Protein AF-A0A3M6A7L0-F1 (afdb_monomer_lite)

Radius of gyration: 23.42 Å; chains: 1; bounding box: 40×21×80 Å

Structure (mmCIF, N/CA/C/O backbone):
data_AF-A0A3M6A7L0-F1
#
_entry.id   AF-A0A3M6A7L0-F1
#
loop_
_atom_site.group_PDB
_atom_site.id
_atom_site.type_symbol
_atom_site.label_atom_id
_atom_site.label_alt_id
_atom_site.label_comp_id
_atom_site.label_asym_id
_atom_site.label_entity_id
_atom_site.label_seq_id
_atom_site.pdbx_PDB_ins_code
_atom_site.Cartn_x
_atom_site.Cartn_y
_atom_site.Cartn_z
_atom_site.occupancy
_atom_site.B_iso_or_equiv
_atom_site.auth_seq_id
_atom_site.auth_comp_id
_atom_site.auth_asym_id
_atom_site.auth_atom_id
_atom_site.pdbx_PDB_model_num
ATOM 1 N N . MET A 1 1 ? -20.331 0.655 -60.642 1.00 42.50 1 MET A N 1
ATOM 2 C CA . MET A 1 1 ? -18.865 0.548 -60.437 1.00 42.50 1 MET A CA 1
ATOM 3 C C . MET A 1 1 ? -18.550 0.887 -58.984 1.00 42.50 1 MET A C 1
ATOM 5 O O . MET A 1 1 ? -18.565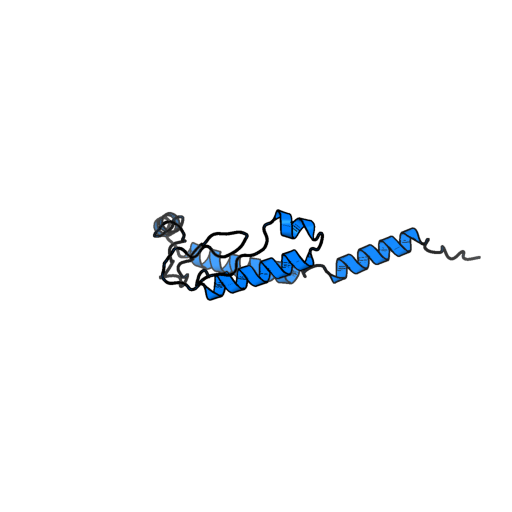 2.057 -58.628 1.00 42.50 1 MET A O 1
ATOM 9 N N . ASN A 1 2 ? -18.366 -0.117 -58.121 1.00 47.94 2 ASN A N 1
ATOM 10 C CA . ASN A 1 2 ? -18.187 0.101 -56.682 1.00 47.94 2 ASN A CA 1
ATOM 11 C C . ASN A 1 2 ? -16.685 0.207 -56.362 1.00 47.94 2 ASN A C 1
ATOM 13 O O . ASN A 1 2 ? -15.968 -0.792 -56.416 1.00 47.94 2 ASN A O 1
ATOM 17 N N . LYS A 1 3 ? -16.181 1.422 -56.108 1.00 50.03 3 LYS A N 1
ATOM 18 C CA . LYS A 1 3 ? -14.764 1.648 -55.782 1.00 50.03 3 LYS A CA 1
ATOM 19 C C . LYS A 1 3 ? -14.520 1.243 -54.326 1.00 50.03 3 LYS A C 1
ATOM 21 O O . LYS A 1 3 ? -14.922 1.958 -53.411 1.00 50.03 3 LYS A O 1
ATOM 26 N N . ARG A 1 4 ? -13.851 0.108 -54.100 1.00 59.44 4 ARG A N 1
ATOM 27 C CA . ARG A 1 4 ? -13.349 -0.268 -52.769 1.00 59.44 4 ARG A CA 1
ATOM 28 C C . ARG A 1 4 ? -12.307 0.770 -52.336 1.00 59.44 4 ARG A C 1
ATOM 30 O O . ARG A 1 4 ? -11.245 0.861 -52.945 1.00 59.44 4 ARG A O 1
ATOM 37 N N . LYS A 1 5 ? -12.617 1.573 -51.312 1.00 61.94 5 LYS A N 1
ATOM 38 C CA . LYS A 1 5 ? -11.634 2.458 -50.672 1.00 61.94 5 LYS A CA 1
ATOM 39 C C . LYS A 1 5 ? -10.610 1.580 -49.950 1.00 61.94 5 LYS A C 1
ATOM 41 O O . LYS A 1 5 ? -10.961 0.887 -49.001 1.00 61.94 5 LYS A O 1
ATOM 46 N N . MET A 1 6 ? -9.369 1.575 -50.431 1.00 62.59 6 MET A N 1
ATOM 47 C CA . MET A 1 6 ? -8.262 0.889 -49.766 1.00 62.59 6 MET A CA 1
ATOM 48 C C . MET A 1 6 ? -7.833 1.695 -48.539 1.00 62.59 6 MET A C 1
ATOM 50 O O . MET A 1 6 ? -7.628 2.905 -48.628 1.00 62.59 6 MET A O 1
ATOM 54 N N . ILE A 1 7 ? -7.714 1.023 -47.397 1.00 67.81 7 ILE A N 1
ATOM 55 C CA . ILE A 1 7 ? -7.187 1.608 -46.162 1.00 67.81 7 ILE A CA 1
ATOM 56 C C . ILE A 1 7 ? -5.702 1.910 -46.404 1.00 67.81 7 ILE A C 1
ATOM 58 O O . ILE A 1 7 ? -4.927 1.006 -46.708 1.00 67.81 7 ILE A O 1
ATOM 62 N N . GLY A 1 8 ? -5.313 3.184 -46.327 1.00 71.25 8 GLY A N 1
ATOM 63 C CA . GLY A 1 8 ? -3.923 3.602 -46.514 1.00 71.25 8 GLY A CA 1
ATOM 64 C C . GLY A 1 8 ? -3.013 3.084 -45.395 1.00 71.25 8 GLY A C 1
ATOM 65 O O . GLY A 1 8 ? -3.461 2.871 -44.268 1.00 71.25 8 GLY A O 1
ATOM 66 N N . ALA A 1 9 ? -1.718 2.924 -45.683 1.00 71.94 9 ALA A N 1
ATOM 67 C CA . ALA A 1 9 ? -0.737 2.346 -44.755 1.00 71.94 9 ALA A CA 1
ATOM 68 C C . ALA A 1 9 ? -0.687 3.039 -43.376 1.00 71.94 9 ALA A C 1
ATOM 70 O O . ALA A 1 9 ? -0.460 2.386 -42.363 1.00 71.94 9 ALA A O 1
ATOM 71 N N . HIS A 1 10 ? -0.965 4.345 -43.316 1.00 71.12 10 HIS A N 1
ATOM 72 C CA . HIS A 1 10 ? -0.990 5.110 -42.064 1.00 71.12 10 HIS A CA 1
ATOM 73 C C . HIS A 1 10 ? -2.199 4.741 -41.193 1.00 71.12 10 HIS A C 1
ATOM 75 O O . HIS A 1 10 ? -2.077 4.599 -39.981 1.00 71.12 10 HIS A O 1
ATOM 81 N N . SER A 1 11 ? -3.361 4.519 -41.813 1.00 79.69 11 SER A N 1
ATOM 82 C CA . SER A 1 11 ? -4.565 4.055 -41.122 1.00 79.69 11 SER A CA 1
ATOM 83 C C . SER A 1 11 ? -4.416 2.610 -40.642 1.00 79.69 11 SER A C 1
ATOM 85 O O . SER A 1 11 ? -4.878 2.285 -39.553 1.00 79.69 11 SER A O 1
ATOM 87 N N . ALA A 1 12 ? -3.726 1.757 -41.406 1.00 80.38 12 ALA A N 1
ATOM 88 C CA . ALA A 1 12 ? -3.407 0.394 -40.980 1.00 80.38 12 ALA A CA 1
ATOM 89 C C . ALA A 1 12 ? -2.452 0.377 -39.771 1.00 80.38 12 ALA A C 1
ATOM 91 O O . ALA A 1 12 ? -2.682 -0.365 -38.819 1.00 80.38 12 ALA A O 1
ATOM 92 N N . LEU A 1 13 ? -1.427 1.237 -39.770 1.00 82.00 13 LEU A N 1
ATOM 93 C CA . LEU A 1 13 ? -0.488 1.362 -38.654 1.00 82.00 13 LEU A CA 1
ATOM 94 C C . LEU A 1 13 ? -1.155 1.932 -37.392 1.00 82.00 13 LEU A C 1
ATOM 96 O O . LEU A 1 13 ? -0.905 1.438 -36.298 1.00 82.00 13 LEU A O 1
ATOM 100 N N . ALA A 1 14 ? -2.041 2.921 -37.539 1.00 83.56 14 ALA A N 1
ATOM 101 C CA . ALA A 1 14 ? -2.804 3.476 -36.422 1.00 83.56 14 ALA A CA 1
ATOM 102 C C . ALA A 1 14 ? -3.753 2.439 -35.799 1.00 83.56 14 ALA A C 1
ATOM 104 O O . ALA A 1 14 ? -3.822 2.326 -34.579 1.00 83.56 14 ALA A O 1
ATOM 105 N N . LEU A 1 15 ? -4.440 1.639 -36.624 1.00 84.62 15 LEU A N 1
ATOM 106 C CA . LEU A 1 15 ? -5.300 0.549 -36.148 1.00 84.62 15 LEU A CA 1
ATOM 107 C C . LEU A 1 15 ? -4.499 -0.557 -35.452 1.00 84.62 15 LEU A C 1
ATOM 109 O O . LEU A 1 15 ? -4.947 -1.074 -34.431 1.00 84.62 15 LEU A O 1
ATOM 113 N N . LEU A 1 16 ? -3.309 -0.889 -35.961 1.00 83.31 16 LEU A N 1
ATOM 114 C CA . LEU A 1 16 ? -2.415 -1.853 -35.319 1.00 83.31 16 LEU A CA 1
ATOM 115 C C . LEU A 1 16 ? -1.901 -1.333 -33.971 1.00 83.31 16 LEU A C 1
ATOM 117 O O . LEU A 1 16 ? -1.937 -2.067 -32.988 1.00 83.31 16 LEU A O 1
ATOM 121 N N . ALA A 1 17 ? -1.476 -0.068 -33.902 1.00 80.88 17 ALA A N 1
ATOM 122 C CA . ALA A 1 17 ? -1.065 0.563 -32.651 1.00 80.88 17 ALA A CA 1
ATOM 123 C C . ALA A 1 17 ? -2.206 0.549 -31.621 1.00 80.88 17 ALA A C 1
ATOM 125 O O . ALA A 1 17 ? -1.995 0.139 -30.482 1.00 80.88 17 ALA A O 1
ATOM 126 N N . LEU A 1 18 ? -3.429 0.895 -32.041 1.00 81.06 18 LEU A N 1
ATOM 127 C CA . LEU A 1 18 ? -4.613 0.853 -31.183 1.00 81.06 18 LEU A CA 1
ATOM 128 C C . LEU A 1 18 ? -4.901 -0.572 -30.682 1.00 81.06 18 LEU A C 1
ATOM 130 O O . LEU A 1 18 ? -5.122 -0.766 -29.490 1.00 81.06 18 LEU A O 1
ATOM 134 N N . ALA A 1 19 ? -4.853 -1.576 -31.563 1.00 78.38 19 ALA A N 1
ATOM 135 C CA . ALA A 1 19 ? -5.090 -2.974 -31.204 1.00 78.38 19 ALA A CA 1
ATOM 136 C C . ALA A 1 19 ? -4.043 -3.505 -30.208 1.00 78.38 19 ALA A C 1
ATOM 138 O O . ALA A 1 19 ? -4.400 -4.156 -29.228 1.00 78.38 19 ALA A O 1
ATOM 139 N N . VAL A 1 20 ? -2.761 -3.178 -30.404 1.00 76.44 20 VAL A N 1
ATOM 140 C CA . VAL A 1 20 ? -1.679 -3.556 -29.477 1.00 76.44 20 VAL A CA 1
ATOM 141 C C . VAL A 1 20 ? -1.851 -2.881 -28.112 1.00 76.44 20 VAL A C 1
ATOM 143 O O . VAL A 1 20 ? -1.608 -3.525 -27.087 1.00 76.44 20 VAL A O 1
ATOM 146 N N . SER A 1 21 ? -2.314 -1.626 -28.079 1.00 70.75 21 SER A N 1
ATOM 147 C CA . SER A 1 21 ? -2.641 -0.926 -26.831 1.00 70.75 21 SER A CA 1
ATOM 148 C C . SER A 1 21 ? -3.795 -1.585 -26.071 1.00 70.75 21 SER A C 1
ATOM 150 O O . SER A 1 21 ? -3.706 -1.709 -24.854 1.00 70.75 21 SER A O 1
ATOM 152 N N . GLN A 1 22 ? -4.842 -2.056 -26.760 1.00 69.44 22 GLN A N 1
ATOM 153 C CA . GLN A 1 22 ? -5.976 -2.735 -26.113 1.00 69.44 22 GLN A CA 1
ATOM 154 C C . GLN A 1 22 ? -5.581 -4.087 -25.493 1.00 69.44 22 GLN A C 1
ATOM 156 O O . GLN A 1 22 ? -6.065 -4.428 -24.421 1.00 69.44 22 GLN A O 1
ATOM 161 N N . VAL A 1 23 ? -4.666 -4.841 -26.116 1.00 69.19 23 VAL A N 1
ATOM 162 C CA . VAL A 1 23 ? -4.204 -6.153 -25.604 1.00 69.19 23 VAL A CA 1
ATOM 163 C C . VAL A 1 23 ? -3.402 -6.036 -24.299 1.00 69.19 23 VAL A C 1
ATOM 165 O O . VAL A 1 23 ? -3.373 -6.973 -23.506 1.00 69.19 23 VAL A O 1
ATOM 168 N N . HIS A 1 24 ? -2.749 -4.896 -24.061 1.00 65.94 24 HIS A N 1
ATOM 169 C CA . HIS A 1 24 ? -1.932 -4.661 -22.863 1.00 65.94 24 HIS A CA 1
ATOM 170 C C . HIS A 1 24 ? -2.650 -3.850 -21.777 1.00 65.94 24 HIS A C 1
ATOM 172 O O . HIS A 1 24 ? -2.049 -3.565 -20.739 1.00 65.94 24 HIS A O 1
ATOM 178 N N . ALA A 1 25 ? -3.908 -3.465 -22.000 1.00 65.69 25 ALA A N 1
ATOM 179 C CA . ALA A 1 25 ? -4.690 -2.753 -21.004 1.00 65.69 25 ALA A CA 1
ATOM 180 C C . ALA A 1 25 ? -5.098 -3.709 -19.872 1.00 65.69 25 ALA A C 1
ATOM 182 O O . ALA A 1 25 ? -5.548 -4.828 -20.115 1.00 65.69 25 ALA A O 1
ATOM 183 N N . ALA A 1 26 ? -4.936 -3.268 -18.624 1.00 69.69 26 ALA A N 1
ATOM 184 C CA . ALA A 1 26 ? -5.551 -3.950 -17.491 1.00 69.69 26 ALA A CA 1
ATOM 185 C C . ALA A 1 26 ? -7.079 -3.912 -17.649 1.00 69.69 26 ALA A C 1
ATOM 187 O O . ALA A 1 26 ? -7.609 -2.900 -18.102 1.00 69.69 26 ALA A O 1
ATOM 188 N N . ASP A 1 27 ? -7.775 -4.988 -17.269 1.00 78.88 27 ASP A N 1
ATOM 189 C CA . ASP A 1 27 ? -9.238 -5.017 -17.306 1.00 78.88 27 ASP A CA 1
ATOM 190 C C . ASP A 1 27 ? -9.797 -4.057 -16.237 1.00 78.88 27 ASP A C 1
ATOM 192 O O . ASP A 1 27 ? -9.686 -4.342 -15.035 1.00 78.88 27 ASP A O 1
ATOM 196 N N . PRO A 1 28 ? -10.389 -2.918 -16.640 1.00 78.94 28 PRO A N 1
ATOM 197 C CA . PRO A 1 28 ? -10.874 -1.927 -15.690 1.00 78.94 28 PRO A CA 1
ATOM 198 C C . PRO A 1 28 ? -12.029 -2.469 -14.840 1.00 78.94 28 PRO A C 1
ATOM 200 O O . PRO A 1 28 ? -12.228 -2.006 -13.721 1.00 78.94 28 PRO A O 1
ATOM 203 N N . THR A 1 29 ? -12.764 -3.477 -15.323 1.00 86.38 29 THR A N 1
ATOM 204 C CA . THR A 1 29 ? -13.909 -4.051 -14.603 1.00 86.38 29 THR A CA 1
ATOM 205 C C . THR A 1 29 ? -13.471 -4.879 -13.397 1.00 86.38 29 THR A C 1
ATOM 207 O O . THR A 1 29 ? -14.100 -4.820 -12.340 1.00 86.38 29 THR A O 1
ATOM 210 N N . VAL A 1 30 ? -12.350 -5.599 -13.515 1.00 85.88 30 VAL A N 1
ATOM 211 C CA . VAL A 1 30 ? -11.767 -6.374 -12.411 1.00 85.88 30 VAL A CA 1
ATOM 212 C C . VAL A 1 30 ? -11.243 -5.442 -11.326 1.00 85.88 30 VAL A C 1
ATOM 214 O O . VAL A 1 30 ? -11.456 -5.698 -10.140 1.00 85.88 30 VAL A O 1
ATOM 217 N N . GLN A 1 31 ? -10.573 -4.357 -11.720 1.00 85.69 31 GLN A N 1
ATOM 218 C CA . GLN A 1 31 ? -10.082 -3.359 -10.774 1.00 85.69 31 GLN A CA 1
ATOM 219 C C . GLN A 1 31 ? -11.245 -2.677 -10.043 1.00 85.69 31 GLN A C 1
ATOM 221 O O . GLN A 1 31 ? -11.259 -2.675 -8.812 1.00 85.69 31 GLN A O 1
ATOM 226 N N . GLN A 1 32 ? -12.264 -2.227 -10.782 1.00 90.81 32 GLN A N 1
ATOM 227 C CA . GLN A 1 32 ? -13.470 -1.627 -10.211 1.00 90.81 32 GLN A CA 1
ATOM 228 C C . GLN A 1 32 ? -14.159 -2.569 -9.214 1.00 90.81 32 GLN A C 1
ATOM 230 O O . GLN A 1 32 ? -14.465 -2.176 -8.094 1.00 90.81 32 GLN A O 1
ATOM 235 N N . GLY A 1 33 ? -14.335 -3.848 -9.564 1.00 94.19 33 GLY A N 1
ATOM 236 C CA . GLY A 1 33 ? -14.978 -4.814 -8.669 1.00 94.19 33 GLY A CA 1
ATOM 237 C C . GLY A 1 33 ? -14.215 -5.051 -7.356 1.00 94.19 33 GLY A C 1
ATOM 238 O O . GLY A 1 33 ? -14.829 -5.325 -6.320 1.00 94.19 33 GLY A O 1
ATOM 239 N N . ARG A 1 34 ? -12.878 -4.937 -7.365 1.00 92.56 34 ARG A N 1
ATOM 240 C CA . ARG A 1 34 ? -12.055 -5.013 -6.143 1.00 92.56 34 ARG A CA 1
ATOM 241 C C . ARG A 1 34 ? -12.238 -3.775 -5.271 1.00 92.56 34 ARG A C 1
ATOM 243 O O . ARG A 1 34 ? -12.385 -3.923 -4.058 1.00 92.56 34 ARG A O 1
ATOM 250 N N . GLU A 1 35 ? -12.243 -2.598 -5.886 1.00 94.38 35 GLU A N 1
ATOM 251 C CA . GLU A 1 35 ? -12.456 -1.314 -5.211 1.00 94.38 35 GLU A CA 1
ATOM 252 C C . GLU A 1 35 ? -13.851 -1.253 -4.581 1.00 94.38 35 GLU A C 1
ATOM 254 O O . GLU A 1 35 ? -13.962 -1.005 -3.383 1.00 94.38 35 GLU A O 1
ATOM 259 N N . ASP A 1 36 ? -14.896 -1.633 -5.318 1.00 97.19 36 ASP A N 1
ATOM 2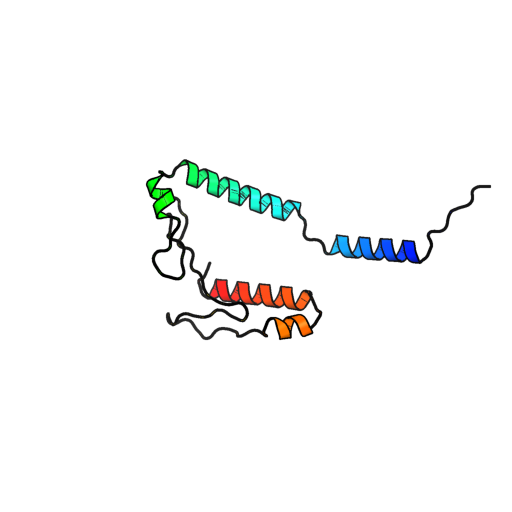60 C CA . ASP A 1 36 ? -16.274 -1.680 -4.816 1.00 97.19 36 ASP A CA 1
ATOM 261 C C . ASP A 1 36 ? -16.417 -2.619 -3.606 1.00 97.19 36 ASP A C 1
ATOM 263 O O . ASP A 1 36 ? -17.124 -2.327 -2.635 1.00 97.19 36 ASP A O 1
ATOM 267 N N . ARG A 1 37 ? -15.733 -3.772 -3.635 1.00 96.44 37 ARG A N 1
ATOM 268 C CA . ARG A 1 37 ? -15.727 -4.718 -2.510 1.00 96.44 37 ARG A CA 1
ATOM 269 C C . ARG A 1 37 ? -15.015 -4.135 -1.289 1.00 96.44 37 ARG A C 1
ATOM 271 O O . ARG A 1 37 ? -15.504 -4.334 -0.174 1.00 96.44 37 ARG A O 1
ATOM 278 N N . ALA A 1 38 ? -13.878 -3.471 -1.491 1.00 95.00 38 ALA A N 1
ATOM 279 C CA . ALA A 1 38 ? -13.127 -2.823 -0.420 1.00 95.00 38 ALA A CA 1
ATOM 280 C C . ALA A 1 38 ? -13.942 -1.684 0.206 1.00 95.00 38 ALA A C 1
ATOM 282 O O . ALA A 1 38 ? -14.111 -1.654 1.424 1.00 95.00 38 ALA A O 1
ATOM 283 N N . GLU A 1 39 ? -14.545 -0.835 -0.623 1.00 97.38 39 GLU A N 1
ATOM 284 C CA . GLU A 1 39 ? -15.401 0.273 -0.202 1.00 97.38 39 GLU A CA 1
ATOM 285 C C . GLU A 1 39 ? -16.601 -0.231 0.607 1.00 97.38 39 GLU A C 1
ATOM 287 O O . GLU A 1 39 ? -16.859 0.223 1.722 1.00 97.38 39 GLU A O 1
ATOM 292 N N . LYS A 1 40 ? -17.291 -1.268 0.119 1.00 97.81 40 LYS A N 1
ATOM 293 C CA . LYS A 1 40 ? -18.409 -1.883 0.848 1.00 97.81 40 LYS A CA 1
ATOM 294 C C . LYS A 1 40 ? -17.982 -2.462 2.201 1.00 97.81 40 LYS A C 1
ATOM 296 O O . LYS A 1 40 ? -18.749 -2.398 3.167 1.00 97.81 40 LYS A O 1
ATOM 301 N N . ALA A 1 41 ? -16.789 -3.052 2.288 1.00 95.31 41 ALA A N 1
ATOM 302 C CA . ALA A 1 41 ? -16.249 -3.558 3.547 1.00 95.31 41 ALA A CA 1
ATOM 303 C C . ALA A 1 41 ? -15.929 -2.412 4.521 1.00 95.31 41 ALA A C 1
ATOM 305 O O . ALA A 1 41 ? -16.341 -2.476 5.681 1.00 95.31 41 ALA A O 1
ATOM 306 N N . ALA A 1 42 ? -15.286 -1.347 4.038 1.00 96.25 42 ALA A N 1
ATOM 307 C CA . ALA A 1 42 ? -14.981 -0.154 4.821 1.00 96.25 42 ALA A CA 1
ATOM 308 C C . ALA A 1 42 ? -16.259 0.508 5.360 1.00 96.25 42 ALA A C 1
ATOM 310 O O . ALA A 1 42 ? -16.380 0.720 6.567 1.00 96.25 42 ALA A O 1
ATOM 311 N N . GLN A 1 43 ? -17.263 0.731 4.507 1.00 97.88 43 GLN A N 1
ATOM 312 C CA . GLN A 1 43 ? -18.556 1.299 4.906 1.00 97.88 43 GLN A CA 1
ATOM 313 C C . GLN A 1 43 ? -19.256 0.457 5.979 1.00 97.88 43 GLN A C 1
ATOM 315 O O . GLN A 1 43 ? -19.772 0.999 6.957 1.00 97.88 43 GLN A O 1
ATOM 320 N N . LYS A 1 44 ? -19.243 -0.878 5.845 1.00 96.75 44 LYS A N 1
ATOM 321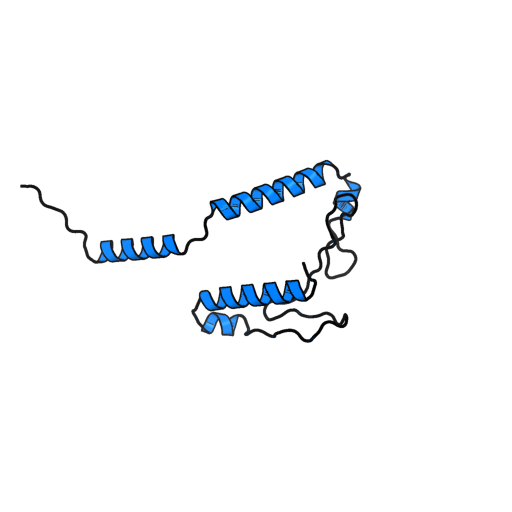 C CA . LYS A 1 44 ? -19.833 -1.791 6.838 1.00 96.75 44 LYS A CA 1
ATOM 322 C C . LYS A 1 44 ? -19.152 -1.683 8.205 1.00 96.75 44 LYS A C 1
ATOM 324 O O . LYS A 1 44 ? -19.831 -1.825 9.222 1.00 96.75 44 LYS A O 1
ATOM 329 N N . THR A 1 45 ? -17.840 -1.464 8.235 1.00 96.88 45 THR A N 1
ATOM 330 C CA . THR A 1 45 ? -17.087 -1.236 9.475 1.00 96.88 45 THR A CA 1
ATOM 331 C C . THR A 1 45 ? -17.406 0.140 10.055 1.00 96.88 45 THR A C 1
ATOM 333 O O . THR A 1 45 ? -17.853 0.233 11.196 1.00 96.88 45 THR A O 1
ATOM 336 N N . LEU A 1 46 ? -17.303 1.200 9.248 1.00 96.94 46 LEU A N 1
ATOM 337 C CA . LEU A 1 46 ? -17.555 2.582 9.670 1.00 96.94 46 LEU A CA 1
ATOM 338 C C . LEU A 1 46 ? -18.986 2.820 10.173 1.00 96.94 46 LEU A C 1
ATOM 340 O O . LEU A 1 46 ? -19.193 3.666 11.046 1.00 96.94 46 LEU A O 1
ATOM 344 N N . ALA A 1 47 ? -19.973 2.093 9.646 1.00 97.69 47 ALA A N 1
ATOM 345 C CA . ALA A 1 47 ? -21.367 2.174 10.086 1.00 97.69 47 ALA A CA 1
ATOM 346 C C . ALA A 1 47 ? -21.588 1.652 11.515 1.00 97.69 47 ALA A C 1
ATOM 348 O O . ALA A 1 47 ? -22.582 2.001 12.144 1.00 97.69 47 ALA A O 1
ATOM 349 N N . LYS A 1 48 ? -20.678 0.815 12.024 1.00 97.19 48 LYS A N 1
ATOM 350 C CA . LYS A 1 48 ? -20.744 0.258 13.382 1.00 97.19 48 LYS A CA 1
ATOM 351 C C . LYS A 1 48 ? -19.931 1.058 14.397 1.00 97.19 48 LYS A C 1
ATOM 353 O O . LYS A 1 48 ? -20.134 0.866 15.589 1.00 97.19 48 LYS A O 1
ATOM 358 N N . MET A 1 49 ? -19.037 1.923 13.921 1.00 97.62 49 MET A N 1
ATOM 359 C CA . MET A 1 49 ? -18.131 2.688 14.766 1.00 97.62 49 MET A CA 1
ATOM 360 C C . MET A 1 49 ? -18.794 3.929 15.356 1.00 97.62 49 MET A C 1
ATOM 362 O O . MET A 1 49 ? -19.506 4.658 14.650 1.00 97.62 49 MET A O 1
ATOM 366 N N . THR A 1 50 ? -18.471 4.232 16.612 1.00 97.25 50 THR A N 1
ATOM 367 C CA . THR A 1 50 ? -18.797 5.532 17.211 1.00 97.25 50 THR A CA 1
ATOM 368 C C . THR A 1 50 ? -17.942 6.648 16.599 1.00 97.25 50 THR A C 1
ATOM 370 O O . THR A 1 50 ? -16.991 6.402 15.849 1.00 97.25 50 THR A O 1
ATOM 373 N N . MET A 1 51 ? -18.280 7.907 16.890 1.00 97.50 51 MET A N 1
ATOM 374 C CA . MET A 1 51 ? -17.453 9.032 16.447 1.00 97.50 51 MET A CA 1
ATOM 375 C C . MET A 1 51 ? -16.071 8.993 17.109 1.00 97.50 51 MET A C 1
ATOM 377 O O . MET A 1 51 ? -15.061 9.232 16.454 1.00 97.50 51 MET A O 1
ATOM 381 N N . GLU A 1 52 ? -16.016 8.623 18.385 1.00 95.69 52 GLU A N 1
ATOM 382 C CA . GLU A 1 52 ? -14.787 8.503 19.167 1.00 95.69 52 GLU A CA 1
ATOM 383 C C . GLU A 1 52 ? -13.866 7.428 18.585 1.00 95.69 52 GLU A C 1
ATOM 385 O O . GLU A 1 52 ? -12.673 7.673 18.430 1.00 95.69 52 GLU A O 1
ATOM 390 N N . GLU A 1 53 ? -14.405 6.271 18.185 1.00 95.25 53 GLU A N 1
ATOM 391 C CA . GLU A 1 53 ? -13.619 5.219 17.526 1.00 95.25 53 GLU A CA 1
ATOM 392 C C . GLU A 1 53 ? -13.054 5.684 16.176 1.00 95.25 53 GLU A C 1
ATOM 394 O O . GLU A 1 53 ? -11.901 5.393 15.856 1.00 95.25 53 GLU A O 1
ATOM 399 N N . LYS A 1 54 ? -13.829 6.449 15.392 1.00 95.94 54 LYS A N 1
ATOM 400 C CA . LYS A 1 54 ? -13.362 7.018 14.112 1.00 95.94 54 LYS A CA 1
ATOM 401 C C . LYS A 1 54 ? -12.231 8.015 14.330 1.00 95.94 54 LYS A C 1
ATOM 403 O O . LYS A 1 54 ? -11.208 7.933 13.657 1.00 95.94 54 LYS A O 1
ATOM 408 N N . LEU A 1 55 ? -12.394 8.924 15.290 1.00 95.44 55 LEU A N 1
ATOM 409 C CA . LEU A 1 55 ? -11.371 9.908 15.647 1.00 95.44 55 LEU A CA 1
ATOM 410 C C . LEU A 1 55 ? -10.118 9.246 16.232 1.00 95.44 55 LEU A C 1
ATOM 412 O O . LEU A 1 55 ? -9.006 9.696 15.973 1.00 95.44 55 LEU A O 1
ATOM 416 N N . ALA A 1 56 ? -10.271 8.159 16.987 1.00 92.19 56 ALA A N 1
ATOM 417 C CA . ALA A 1 56 ? -9.137 7.420 17.525 1.00 92.19 56 ALA A CA 1
ATOM 418 C C . ALA A 1 56 ? -8.316 6.711 16.432 1.00 92.19 56 ALA A C 1
ATOM 420 O O . ALA A 1 56 ? -7.099 6.570 16.602 1.00 92.19 56 ALA A O 1
ATOM 421 N N . TYR A 1 57 ? -8.967 6.278 15.343 1.00 94.06 57 TYR A N 1
ATOM 422 C CA . TYR A 1 57 ? -8.379 5.472 14.267 1.00 94.06 57 TYR A CA 1
ATOM 423 C C . TYR A 1 57 ? -7.522 6.258 13.266 1.00 94.06 57 TYR A C 1
ATOM 425 O O . TYR A 1 57 ? -6.594 5.694 12.699 1.00 94.06 57 TYR A O 1
ATOM 433 N N . ILE A 1 58 ? -7.768 7.557 13.065 1.00 92.94 58 ILE A N 1
ATOM 434 C CA . ILE A 1 58 ? -7.034 8.379 12.075 1.00 92.94 58 ILE A CA 1
ATOM 435 C C . ILE A 1 58 ? -5.570 8.702 12.456 1.00 92.94 58 ILE A C 1
ATOM 437 O O . ILE A 1 58 ? -4.971 9.617 11.896 1.00 92.94 58 ILE A O 1
ATOM 441 N N . GLY A 1 59 ? -4.984 7.968 13.402 1.00 88.00 59 GLY A N 1
ATOM 442 C CA . GLY A 1 59 ? -3.572 8.060 13.777 1.00 88.00 59 GLY A CA 1
ATOM 443 C C . GLY A 1 59 ? -2.941 6.679 13.980 1.00 88.00 59 GLY A C 1
ATOM 444 O O . GLY A 1 59 ? -3.637 5.666 13.985 1.00 88.00 59 GLY A O 1
ATOM 445 N N . GLY A 1 60 ? -1.624 6.641 14.185 1.00 83.06 60 GLY A N 1
ATOM 446 C CA . GLY A 1 60 ? -0.855 5.419 14.466 1.00 83.06 60 GLY A CA 1
ATOM 447 C C . GLY A 1 60 ? -0.723 5.097 15.957 1.00 83.06 60 GLY A C 1
ATOM 448 O O . GLY A 1 60 ? -1.067 5.917 16.816 1.00 83.06 60 GLY A O 1
ATOM 449 N N . THR A 1 61 ? -0.250 3.892 16.284 1.00 85.31 61 THR A N 1
ATOM 450 C CA . THR A 1 61 ? 0.226 3.561 17.643 1.00 85.31 61 THR A CA 1
ATOM 451 C C . THR A 1 61 ? 1.635 4.107 17.887 1.00 85.31 61 THR A C 1
ATOM 453 O O . THR A 1 61 ? 1.969 4.445 19.022 1.00 85.31 61 THR A O 1
ATOM 456 N N . GLY A 1 62 ? 2.428 4.239 16.821 1.00 80.75 62 GLY A N 1
ATOM 457 C CA . GLY A 1 62 ? 3.781 4.774 16.790 1.00 80.75 62 GLY A CA 1
ATOM 458 C C . GLY A 1 62 ? 4.003 5.678 15.572 1.00 80.75 62 GLY A C 1
ATOM 459 O O . GLY A 1 62 ? 3.139 6.477 15.212 1.00 80.75 62 GLY A O 1
ATOM 460 N N . GLY A 1 63 ? 5.199 5.608 14.976 1.00 81.06 63 GLY A N 1
ATOM 461 C CA . GLY A 1 63 ? 5.613 6.504 13.885 1.00 81.06 63 GLY A CA 1
ATOM 462 C C . GLY A 1 63 ? 5.350 5.995 12.463 1.00 81.06 63 GLY A C 1
ATOM 463 O O . GLY A 1 63 ? 5.415 6.791 11.531 1.00 81.06 63 GLY A O 1
ATOM 464 N N . TRP A 1 64 ? 5.073 4.700 12.286 1.00 86.44 64 TRP A N 1
ATOM 465 C CA . TRP A 1 64 ? 5.054 4.036 10.974 1.00 86.44 64 TRP A CA 1
ATOM 466 C C . TRP A 1 64 ? 3.910 3.028 10.851 1.00 86.44 64 TRP A C 1
ATOM 468 O O . TRP A 1 64 ? 4.090 1.933 10.329 1.00 86.44 64 TRP A O 1
ATOM 478 N N . ASP A 1 65 ? 2.734 3.350 11.381 1.00 90.19 65 ASP A N 1
ATOM 479 C CA . ASP A 1 65 ? 1.619 2.411 11.410 1.00 90.19 65 ASP A CA 1
ATOM 480 C C . ASP A 1 65 ? 0.247 3.095 11.420 1.00 90.19 65 ASP A C 1
ATOM 482 O O . ASP A 1 65 ? 0.102 4.272 11.753 1.00 90.19 65 ASP A O 1
ATOM 486 N N . VAL A 1 66 ? -0.776 2.312 11.092 1.00 91.94 66 VAL A N 1
ATOM 487 C CA . VAL A 1 66 ? -2.183 2.617 11.354 1.00 91.94 66 VAL A CA 1
ATOM 488 C C . VAL A 1 66 ? -2.657 1.677 12.449 1.00 91.94 66 VAL A C 1
ATOM 490 O O . VAL A 1 66 ? -2.455 0.464 12.352 1.00 91.94 66 VAL A O 1
ATOM 493 N N . LYS A 1 67 ? -3.308 2.229 13.480 1.00 92.81 67 LYS A N 1
ATOM 494 C CA . LYS A 1 67 ? -3.833 1.455 14.616 1.00 92.81 67 LYS A CA 1
ATOM 495 C C . LYS A 1 67 ? -4.715 0.288 14.159 1.00 92.81 67 LYS A C 1
ATOM 497 O O . LYS A 1 67 ? -5.398 0.415 13.151 1.00 92.81 67 LYS A O 1
ATOM 502 N N . PRO A 1 68 ? -4.796 -0.817 14.916 1.00 93.62 68 PRO A N 1
ATOM 503 C CA . PRO A 1 68 ? -5.778 -1.860 14.643 1.00 93.62 68 PRO A CA 1
ATOM 504 C C . PRO A 1 68 ? -7.205 -1.413 14.999 1.00 93.62 68 PRO A C 1
ATOM 506 O O . PRO A 1 68 ? -7.420 -0.620 15.919 1.00 93.62 68 PRO A O 1
ATOM 509 N N . LEU A 1 69 ? -8.198 -2.014 14.336 1.00 94.44 69 LEU A N 1
ATOM 510 C CA . LEU A 1 69 ? -9.605 -1.998 14.757 1.00 94.44 69 LEU A CA 1
ATOM 511 C C . LEU A 1 69 ? -10.015 -3.416 15.174 1.00 94.44 69 LEU A C 1
ATOM 513 O O . LEU A 1 69 ? -10.778 -4.092 14.480 1.00 94.44 69 LEU A O 1
ATOM 517 N N . THR A 1 70 ? -9.501 -3.877 16.317 1.00 92.50 70 THR A N 1
ATOM 518 C CA . THR A 1 70 ? -9.617 -5.273 16.780 1.00 92.50 70 THR A CA 1
ATOM 519 C C . THR A 1 70 ? -11.066 -5.757 16.880 1.00 92.50 70 THR A C 1
ATOM 521 O O . THR A 1 70 ? -11.379 -6.850 16.412 1.00 92.50 70 THR A O 1
ATOM 524 N N . ASN A 1 71 ? -11.980 -4.920 17.387 1.00 94.06 71 ASN A N 1
ATOM 525 C CA . ASN A 1 71 ? -13.417 -5.234 17.486 1.00 94.06 71 ASN A CA 1
ATOM 526 C C . ASN A 1 71 ? -14.087 -5.462 16.118 1.00 94.06 71 ASN A C 1
ATOM 528 O O . ASN A 1 71 ? -15.172 -6.038 16.036 1.00 94.06 71 ASN A O 1
ATOM 532 N N . TYR A 1 72 ? -13.440 -5.008 15.046 1.00 94.56 72 TYR A N 1
ATOM 533 C CA . TYR A 1 72 ? -13.925 -5.066 13.672 1.00 94.56 72 TYR A CA 1
ATOM 534 C C . TYR A 1 72 ? -13.094 -6.011 12.791 1.00 94.56 72 TYR A C 1
ATOM 536 O O . TYR A 1 72 ? -13.380 -6.137 11.601 1.00 94.56 72 TYR A O 1
ATOM 544 N N . GLY A 1 73 ? -12.095 -6.693 13.365 1.00 92.69 73 GLY A N 1
ATOM 545 C CA . GLY A 1 73 ? -11.229 -7.632 12.653 1.00 92.69 73 GLY A CA 1
ATOM 546 C C . GLY A 1 73 ? -10.276 -6.978 11.650 1.00 92.69 73 GLY A C 1
ATOM 547 O O . GLY A 1 73 ? -9.824 -7.661 10.734 1.00 92.69 73 GLY A O 1
ATOM 548 N N . VAL A 1 74 ? -9.985 -5.678 11.788 1.00 92.94 74 VAL A N 1
ATOM 549 C CA . VAL A 1 74 ? -8.965 -5.005 10.966 1.00 92.94 74 VAL A CA 1
ATOM 550 C C . VAL A 1 74 ? -7.640 -5.031 11.732 1.00 92.94 74 VAL A C 1
ATOM 552 O O . VAL A 1 74 ? -7.598 -4.513 12.856 1.00 92.94 74 VAL A O 1
ATOM 555 N N . PRO A 1 75 ? -6.580 -5.637 11.170 1.00 92.00 75 PRO A N 1
ATOM 556 C CA . PRO A 1 75 ? -5.278 -5.691 11.820 1.00 92.00 75 PRO A CA 1
ATOM 557 C C . PRO A 1 75 ? -4.628 -4.304 11.872 1.00 92.00 75 PRO A C 1
ATOM 559 O O . PRO A 1 75 ? -5.102 -3.343 11.263 1.00 92.00 75 PRO A O 1
ATOM 562 N N . GLN A 1 76 ? -3.533 -4.211 12.618 1.00 91.62 76 GLN A N 1
ATOM 563 C CA . GLN A 1 76 ? -2.627 -3.075 12.521 1.00 91.62 76 GLN A CA 1
ATOM 564 C C . GLN A 1 76 ? -1.956 -3.112 11.147 1.00 91.62 76 GLN A C 1
ATOM 566 O O . GLN A 1 76 ? -1.618 -4.190 10.667 1.00 91.62 76 GLN A O 1
ATOM 571 N N . ILE A 1 77 ? -1.786 -1.951 10.520 1.00 90.69 77 ILE A N 1
ATOM 572 C CA . ILE A 1 77 ? -1.098 -1.845 9.230 1.00 90.69 77 ILE A CA 1
ATOM 573 C C . ILE A 1 77 ? 0.247 -1.192 9.495 1.00 90.69 77 ILE A C 1
ATOM 575 O O . ILE A 1 77 ? 0.290 -0.096 10.052 1.00 90.69 77 ILE A O 1
ATOM 579 N N . HIS A 1 78 ? 1.329 -1.847 9.092 1.00 88.44 78 HIS A N 1
ATOM 580 C CA . HIS A 1 78 ? 2.684 -1.332 9.250 1.00 88.44 78 HIS A CA 1
ATOM 581 C C . HIS A 1 78 ? 3.179 -0.713 7.943 1.00 88.44 78 HIS A C 1
ATOM 583 O O . HIS A 1 78 ? 2.925 -1.224 6.856 1.00 88.44 78 HIS A O 1
ATOM 589 N 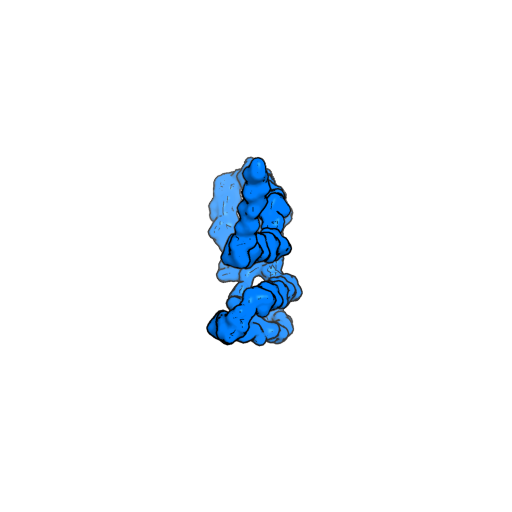N . GLY A 1 79 ? 3.898 0.397 8.055 1.00 87.19 79 GLY A N 1
ATOM 590 C CA . GLY A 1 79 ? 4.551 1.082 6.952 1.00 87.19 79 GLY A CA 1
ATOM 591 C C . GLY A 1 79 ? 6.067 0.984 7.061 1.00 87.19 79 GLY A C 1
ATOM 592 O O . GLY A 1 79 ? 6.633 0.942 8.152 1.00 87.19 79 GLY A O 1
ATOM 593 N N . ALA A 1 80 ? 6.727 0.998 5.911 1.00 88.06 80 ALA A N 1
ATOM 594 C CA . ALA A 1 80 ? 8.168 1.145 5.810 1.00 88.06 80 ALA A CA 1
ATOM 595 C C . ALA A 1 80 ? 8.511 1.959 4.562 1.00 88.06 80 ALA A C 1
ATOM 597 O O . ALA A 1 80 ? 7.843 1.857 3.530 1.00 88.06 80 ALA A O 1
ATOM 598 N N . ASP A 1 81 ? 9.590 2.732 4.645 1.00 88.69 81 ASP A N 1
ATOM 599 C CA . ASP A 1 81 ? 10.291 3.190 3.445 1.00 88.69 81 ASP A CA 1
ATOM 600 C C . ASP A 1 81 ? 10.906 1.976 2.712 1.00 88.69 81 ASP A C 1
ATOM 602 O O . ASP A 1 81 ? 11.005 0.897 3.282 1.00 88.69 81 ASP A O 1
ATOM 606 N N . GLY A 1 82 ? 11.378 2.066 1.471 1.00 84.44 82 GLY A N 1
ATOM 607 C CA . GLY A 1 82 ? 11.322 3.200 0.556 1.00 84.44 82 GLY A CA 1
ATOM 608 C C . GLY A 1 82 ? 11.329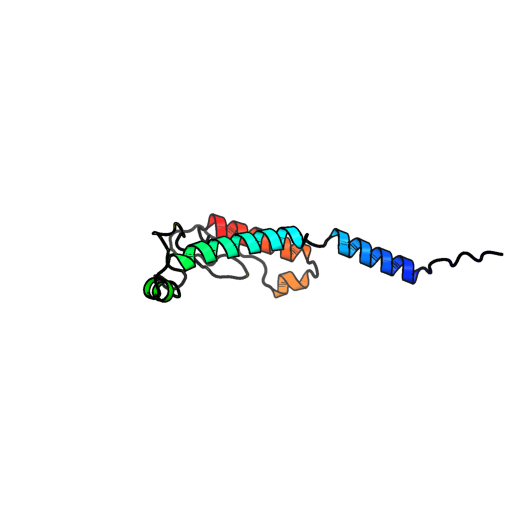 2.754 -0.910 1.00 84.44 82 GLY A C 1
ATOM 609 O O . GLY A 1 82 ? 11.302 1.570 -1.239 1.00 84.44 82 GLY A O 1
ATOM 610 N N . GLY A 1 83 ? 11.388 3.718 -1.829 1.00 86.31 83 GLY A N 1
ATOM 611 C CA . GLY A 1 83 ? 11.208 3.473 -3.270 1.00 86.31 83 GLY A CA 1
ATOM 612 C C . GLY A 1 83 ? 12.301 2.654 -3.974 1.00 86.31 83 GLY A C 1
ATOM 613 O O . GLY A 1 83 ? 12.203 2.439 -5.179 1.00 86.31 83 GLY A O 1
ATOM 614 N N . VAL A 1 84 ? 13.345 2.226 -3.259 1.00 91.88 84 VAL A N 1
ATOM 615 C CA . VAL A 1 84 ? 14.479 1.443 -3.789 1.00 91.88 84 VAL A CA 1
ATOM 616 C C . VAL A 1 84 ? 14.818 0.236 -2.911 1.00 91.88 84 VAL A C 1
ATOM 618 O O . VAL A 1 84 ? 15.931 -0.277 -2.966 1.00 91.88 84 VAL A O 1
ATOM 621 N N . GLY A 1 85 ? 13.878 -0.214 -2.085 1.00 91.75 85 GLY A N 1
ATOM 622 C CA . GLY A 1 85 ? 14.079 -1.319 -1.150 1.00 91.75 85 GLY A CA 1
ATOM 623 C C . GLY A 1 85 ? 13.434 -1.026 0.194 1.00 91.75 85 GLY A C 1
ATOM 624 O O . GLY A 1 85 ? 13.269 0.136 0.571 1.00 91.75 85 GLY A O 1
ATOM 625 N N . VAL A 1 86 ? 13.075 -2.085 0.915 1.00 90.50 86 VAL A N 1
ATOM 626 C CA . VAL A 1 86 ? 12.466 -1.969 2.241 1.00 90.50 86 VAL A CA 1
ATOM 627 C C . VAL A 1 86 ? 13.531 -1.536 3.246 1.00 90.50 86 VAL A C 1
ATOM 629 O O . VAL A 1 86 ? 14.532 -2.218 3.473 1.00 90.50 86 VAL A O 1
ATOM 632 N N . ARG A 1 87 ? 13.322 -0.373 3.852 1.00 87.25 87 ARG A N 1
ATOM 633 C CA . ARG A 1 87 ? 14.120 0.158 4.945 1.00 87.25 87 ARG A CA 1
ATOM 634 C C . ARG A 1 87 ? 13.681 -0.531 6.225 1.00 87.25 87 ARG A C 1
ATOM 636 O O . ARG A 1 87 ? 12.838 -0.032 6.965 1.00 87.25 87 ARG A O 1
ATOM 643 N N . TYR A 1 88 ? 14.310 -1.660 6.500 1.00 75.62 88 TYR A N 1
ATOM 644 C CA . TYR A 1 88 ? 14.111 -2.358 7.755 1.00 75.62 88 TYR A CA 1
ATOM 645 C C . TYR A 1 88 ? 14.579 -1.496 8.929 1.00 75.62 88 TYR A C 1
ATOM 647 O O . TYR A 1 88 ? 15.752 -1.132 9.046 1.00 75.62 88 TYR A O 1
ATOM 655 N N . THR A 1 89 ? 13.645 -1.152 9.808 1.00 63.31 89 THR A N 1
ATOM 656 C CA . THR A 1 89 ? 13.901 -0.353 11.006 1.00 63.31 89 THR A CA 1
ATOM 657 C C . THR A 1 89 ? 14.379 -1.248 12.143 1.00 63.31 89 THR A C 1
ATOM 659 O O . THR A 1 89 ? 13.706 -1.382 13.148 1.00 63.31 89 THR A O 1
ATOM 662 N N . SER A 1 90 ? 15.536 -1.891 11.988 1.00 52.31 90 SER A N 1
ATOM 663 C CA . SER A 1 90 ? 16.307 -2.481 13.100 1.00 52.31 90 SER A CA 1
ATOM 664 C C . SER A 1 90 ? 15.608 -3.526 14.002 1.00 52.31 90 SER A C 1
ATOM 666 O O . SER A 1 90 ? 16.212 -3.941 14.988 1.00 52.31 90 SER A O 1
ATOM 668 N N . GLU A 1 91 ? 14.410 -4.021 13.669 1.00 56.53 91 GLU A N 1
ATOM 669 C CA . GLU A 1 91 ? 13.653 -5.017 14.457 1.00 56.53 91 GLU A CA 1
ATOM 670 C C . GLU A 1 91 ? 14.135 -6.469 14.256 1.00 56.53 91 GLU A C 1
ATOM 672 O O . GLU A 1 91 ? 13.361 -7.416 14.327 1.00 56.53 91 GLU A O 1
ATOM 677 N N . GLY A 1 92 ? 15.427 -6.672 13.978 1.00 60.25 92 GLY A N 1
ATOM 678 C CA . GLY A 1 92 ? 15.982 -8.010 13.737 1.00 60.25 92 GLY A CA 1
ATOM 679 C C . GLY A 1 92 ? 15.619 -8.626 12.379 1.00 60.25 92 GLY A C 1
ATOM 680 O O . GLY A 1 92 ? 15.846 -9.815 12.184 1.00 60.25 92 GLY A O 1
ATOM 681 N N . ASN A 1 93 ? 15.090 -7.832 11.446 1.00 65.56 93 ASN A N 1
ATOM 682 C CA . ASN A 1 93 ? 14.837 -8.265 10.072 1.00 65.56 93 ASN A CA 1
ATOM 683 C C . ASN A 1 93 ? 16.149 -8.515 9.311 1.00 65.56 93 ASN A C 1
ATOM 685 O O . ASN A 1 93 ? 17.126 -7.776 9.479 1.00 65.56 93 ASN A O 1
ATOM 689 N N . ASP A 1 94 ? 16.144 -9.531 8.447 1.00 69.12 94 ASP A N 1
ATOM 690 C CA . ASP A 1 94 ? 17.258 -9.833 7.549 1.00 69.12 94 ASP A CA 1
ATOM 691 C C . ASP A 1 94 ? 17.545 -8.667 6.587 1.00 69.12 94 ASP A C 1
ATOM 693 O O . ASP A 1 94 ? 16.703 -7.803 6.325 1.00 69.12 94 ASP A O 1
ATOM 697 N N . GLN A 1 95 ? 18.763 -8.630 6.041 1.00 72.94 95 GLN A N 1
ATOM 698 C CA . GLN A 1 95 ? 19.129 -7.627 5.043 1.00 72.94 95 GLN A CA 1
ATOM 699 C C . GLN A 1 95 ? 18.208 -7.707 3.818 1.00 72.94 95 GLN A C 1
ATOM 701 O O . GLN A 1 95 ? 18.016 -8.768 3.228 1.00 72.94 95 GLN A O 1
ATOM 706 N N . GLY A 1 96 ? 17.674 -6.553 3.418 1.00 80.06 96 GLY A N 1
ATOM 707 C CA . GLY A 1 96 ? 16.822 -6.417 2.242 1.00 80.06 96 GLY A CA 1
ATOM 708 C C . GLY A 1 96 ? 17.564 -6.320 0.922 1.00 80.06 96 GLY A C 1
ATOM 709 O O . GLY A 1 96 ? 18.772 -6.081 0.864 1.00 80.06 96 GLY A O 1
ATOM 710 N N . VAL A 1 97 ? 16.794 -6.416 -0.159 1.00 88.88 97 VAL A N 1
ATOM 711 C CA . VAL A 1 97 ? 17.263 -6.097 -1.505 1.00 88.88 97 VAL A CA 1
ATOM 712 C C . VAL A 1 97 ? 17.259 -4.581 -1.701 1.00 88.88 97 VAL A C 1
ATOM 714 O O . VAL A 1 97 ? 16.267 -3.903 -1.429 1.00 88.88 97 VAL A O 1
ATOM 717 N N . VAL A 1 98 ? 18.370 -4.051 -2.217 1.00 91.44 98 VAL A N 1
ATOM 718 C CA . VAL A 1 98 ? 18.449 -2.672 -2.710 1.00 91.44 98 VAL A CA 1
ATOM 719 C C . VAL A 1 98 ? 18.292 -2.686 -4.226 1.00 91.44 98 VAL A C 1
ATOM 721 O O . VAL A 1 98 ? 19.070 -3.311 -4.947 1.00 91.44 98 VAL A O 1
ATOM 724 N N . TYR A 1 99 ? 17.279 -1.982 -4.710 1.00 94.50 99 TYR A N 1
ATOM 725 C CA . TYR A 1 99 ? 16.927 -1.874 -6.119 1.00 94.50 99 TYR A CA 1
ATOM 726 C C . TYR A 1 99 ? 17.596 -0.655 -6.780 1.00 94.50 99 TYR A C 1
ATOM 728 O O . TYR A 1 99 ? 17.984 0.298 -6.097 1.00 94.50 99 TYR A O 1
ATOM 736 N N . PRO A 1 100 ? 17.725 -0.633 -8.122 1.00 95.38 100 PRO A N 1
ATOM 737 C CA . PRO A 1 100 ? 18.176 0.555 -8.838 1.00 95.38 100 PRO A CA 1
ATOM 738 C C . PRO A 1 100 ? 17.303 1.777 -8.531 1.00 95.38 100 PRO A C 1
ATOM 740 O O . PRO A 1 100 ? 16.082 1.670 -8.426 1.00 95.38 100 PRO A O 1
ATOM 743 N N . SER A 1 101 ? 17.929 2.953 -8.448 1.00 95.62 101 SER A N 1
ATOM 744 C CA . SER A 1 101 ? 17.211 4.208 -8.212 1.00 95.62 101 SER A CA 1
ATOM 745 C C . SER A 1 101 ? 16.203 4.529 -9.323 1.00 95.62 101 SER A C 1
ATOM 747 O O . SER A 1 101 ? 16.339 4.056 -10.454 1.00 95.62 101 SER A O 1
ATOM 749 N N . GLY A 1 102 ? 15.217 5.383 -9.026 1.00 95.12 102 GLY A N 1
ATOM 750 C CA . GLY A 1 102 ? 14.226 5.841 -10.008 1.00 95.12 102 GLY A CA 1
ATOM 751 C C . GLY A 1 102 ? 14.847 6.324 -11.331 1.00 95.12 102 GLY A C 1
ATOM 752 O O . GLY A 1 102 ? 14.432 5.846 -12.386 1.00 95.12 102 GLY A O 1
ATOM 753 N N . PRO A 1 103 ? 15.883 7.187 -11.315 1.00 97.56 103 PRO A N 1
ATOM 754 C CA . PRO A 1 103 ? 16.620 7.561 -12.523 1.00 97.56 103 PRO A CA 1
ATOM 755 C C . PRO A 1 103 ? 17.256 6.386 -13.279 1.00 97.56 103 PRO A C 1
ATOM 757 O O . PRO A 1 103 ? 17.166 6.343 -14.504 1.00 97.56 103 PRO A O 1
ATOM 760 N N . ASN A 1 104 ? 17.855 5.406 -12.590 1.00 97.12 104 ASN A N 1
ATOM 761 C CA . ASN A 1 104 ? 18.415 4.213 -13.241 1.00 97.12 104 ASN A CA 1
ATOM 762 C C . ASN A 1 104 ? 17.320 3.370 -13.903 1.00 97.12 104 ASN A C 1
ATOM 764 O O . ASN A 1 104 ? 17.501 2.897 -15.023 1.00 97.12 104 ASN A O 1
ATOM 768 N N . LEU A 1 105 ? 16.182 3.200 -13.225 1.00 96.94 105 LEU A N 1
ATOM 769 C CA . LEU A 1 105 ? 15.028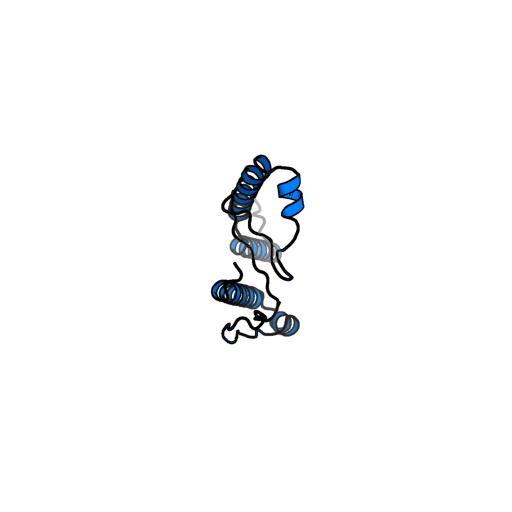 2.502 -13.777 1.00 96.94 105 LEU A CA 1
ATOM 770 C C . LEU A 1 105 ? 14.478 3.239 -15.007 1.00 96.94 105 LEU A C 1
ATOM 772 O O . LEU A 1 105 ? 14.225 2.612 -16.036 1.00 96.94 105 LEU A O 1
ATOM 776 N N . ALA A 1 106 ? 14.346 4.565 -14.935 1.00 96.81 106 ALA A N 1
ATOM 777 C CA . ALA A 1 106 ? 13.888 5.397 -16.045 1.00 96.81 106 ALA A CA 1
ATOM 778 C C . ALA A 1 106 ? 14.843 5.338 -17.247 1.00 96.81 106 ALA A C 1
ATOM 780 O O . ALA A 1 106 ? 14.387 5.229 -18.384 1.00 96.81 106 ALA A O 1
ATOM 781 N N . ALA A 1 107 ? 16.157 5.311 -17.003 1.00 98.06 107 ALA A N 1
ATOM 782 C CA . ALA A 1 107 ? 17.181 5.199 -18.042 1.00 98.06 107 ALA A CA 1
ATOM 783 C C . ALA A 1 107 ? 17.108 3.884 -18.841 1.00 98.06 107 ALA A C 1
ATOM 785 O O . ALA A 1 107 ? 17.716 3.780 -19.904 1.00 98.06 107 ALA A O 1
ATOM 786 N N . THR A 1 108 ? 16.342 2.888 -18.379 1.00 97.56 108 THR A N 1
ATOM 787 C CA . THR A 1 108 ? 16.063 1.681 -19.173 1.00 97.56 108 THR A CA 1
ATOM 788 C C . THR A 1 108 ? 15.075 1.926 -20.314 1.00 97.56 108 THR A C 1
ATOM 790 O O . THR A 1 108 ? 15.001 1.097 -21.220 1.00 97.56 108 THR A O 1
ATOM 793 N N . PHE A 1 109 ? 14.278 3.003 -20.246 1.00 96.50 109 PHE A N 1
ATOM 794 C CA . PHE A 1 109 ? 13.140 3.276 -21.135 1.00 96.50 109 PHE A CA 1
ATOM 795 C C . PHE A 1 109 ? 12.219 2.055 -21.327 1.00 96.50 109 PHE A C 1
ATOM 797 O O . PHE A 1 109 ? 11.598 1.878 -22.374 1.00 96.50 109 PHE A O 1
ATOM 804 N N . ASN A 1 110 ? 12.131 1.191 -20.309 1.00 96.56 110 ASN A N 1
ATOM 805 C CA . ASN A 1 110 ? 11.432 -0.082 -20.386 1.00 96.56 110 ASN A CA 1
ATOM 806 C C . ASN A 1 110 ? 10.370 -0.199 -19.276 1.00 96.56 110 ASN A C 1
ATOM 808 O O . ASN A 1 110 ? 10.695 -0.573 -18.145 1.00 96.56 110 ASN A O 1
ATOM 812 N N . PRO A 1 111 ? 9.080 0.027 -19.593 1.00 94.62 111 PRO A N 1
ATOM 813 C CA . PRO A 1 111 ? 7.987 -0.081 -18.625 1.00 94.62 111 PRO A CA 1
ATOM 814 C C . PRO A 1 111 ? 7.876 -1.459 -17.960 1.00 94.62 111 PRO A C 1
ATOM 816 O O . PRO A 1 111 ? 7.419 -1.563 -16.824 1.00 94.62 111 PRO A O 1
ATOM 819 N N . ARG A 1 112 ? 8.326 -2.534 -18.626 1.00 95.75 112 ARG A N 1
ATOM 820 C CA . ARG A 1 112 ? 8.322 -3.882 -18.036 1.00 95.75 112 ARG A CA 1
ATOM 821 C C . ARG A 1 112 ? 9.282 -3.976 -16.856 1.00 95.75 112 ARG A C 1
ATOM 823 O O . ARG A 1 112 ? 8.926 -4.591 -15.862 1.00 95.75 112 ARG A O 1
ATOM 830 N N . ARG A 1 113 ? 10.439 -3.303 -16.917 1.00 95.94 113 ARG A N 1
ATOM 831 C CA . ARG A 1 113 ? 11.381 -3.251 -15.787 1.00 95.94 113 ARG A CA 1
ATOM 832 C C . ARG A 1 113 ? 10.786 -2.540 -14.579 1.00 95.94 113 ARG A C 1
ATOM 834 O O . ARG A 1 113 ? 11.043 -2.963 -13.459 1.00 95.94 113 ARG A O 1
ATOM 841 N N . ALA A 1 114 ? 9.965 -1.513 -14.799 1.00 95.00 114 ALA A N 1
ATOM 842 C CA . ALA A 1 114 ? 9.274 -0.825 -13.711 1.00 95.00 114 ALA A CA 1
ATOM 843 C C . ALA A 1 114 ? 8.245 -1.733 -13.026 1.00 95.00 114 ALA A C 1
ATOM 845 O O . ALA A 1 114 ? 8.178 -1.775 -11.801 1.00 95.00 114 ALA A O 1
ATOM 846 N N . ILE A 1 115 ? 7.496 -2.512 -13.813 1.00 95.56 115 ILE A N 1
ATOM 847 C CA . ILE A 1 115 ? 6.550 -3.506 -13.289 1.00 95.56 115 ILE A CA 1
ATOM 848 C C . ILE A 1 115 ? 7.286 -4.603 -12.510 1.00 95.56 115 ILE A C 1
ATOM 850 O O . ILE A 1 115 ? 6.847 -4.974 -11.423 1.00 95.56 115 ILE A O 1
ATOM 854 N N . ASP A 1 116 ? 8.391 -5.121 -13.049 1.00 95.69 116 ASP A N 1
ATOM 855 C CA . ASP A 1 116 ? 9.171 -6.178 -12.399 1.00 95.69 116 ASP A CA 1
ATOM 856 C C . ASP A 1 116 ? 9.764 -5.695 -11.067 1.00 95.69 116 ASP A C 1
ATOM 858 O O . ASP A 1 116 ? 9.652 -6.400 -10.065 1.00 95.69 116 ASP A O 1
ATOM 862 N N . LEU A 1 117 ? 10.311 -4.471 -11.027 1.00 95.88 117 LEU A N 1
ATOM 863 C CA . LEU A 1 117 ? 10.795 -3.852 -9.790 1.00 95.88 117 LEU A CA 1
ATOM 864 C C . LEU A 1 117 ? 9.660 -3.670 -8.779 1.00 95.88 117 LEU A C 1
ATOM 866 O O . LEU A 1 117 ? 9.816 -4.056 -7.627 1.00 95.88 117 LEU A O 1
ATOM 870 N N . GLY A 1 118 ? 8.511 -3.129 -9.198 1.00 94.88 118 GLY A N 1
ATOM 871 C CA . GLY A 1 118 ? 7.370 -2.918 -8.303 1.00 94.88 118 GLY A CA 1
ATOM 872 C C . GLY A 1 118 ? 6.830 -4.220 -7.704 1.00 94.88 118 GLY A C 1
ATOM 873 O O . GLY A 1 118 ? 6.487 -4.261 -6.526 1.00 94.88 118 GLY A O 1
ATOM 874 N N . ARG A 1 119 ? 6.805 -5.307 -8.488 1.00 95.75 119 ARG A N 1
ATOM 875 C CA . ARG A 1 119 ? 6.441 -6.643 -7.990 1.00 95.75 119 ARG A CA 1
ATOM 876 C C . ARG A 1 119 ? 7.446 -7.152 -6.968 1.00 95.75 119 ARG A C 1
ATOM 878 O O . ARG A 1 119 ? 7.030 -7.594 -5.906 1.00 95.75 119 ARG A O 1
ATOM 885 N N . ALA A 1 120 ? 8.737 -7.090 -7.289 1.00 94.88 120 ALA A N 1
ATOM 886 C CA . ALA A 1 120 ? 9.796 -7.557 -6.400 1.00 94.88 120 ALA A CA 1
ATOM 887 C C . ALA A 1 120 ? 9.787 -6.788 -5.069 1.00 94.88 120 ALA A C 1
ATOM 889 O O . ALA A 1 120 ? 9.733 -7.406 -4.012 1.00 94.88 120 ALA A O 1
ATOM 890 N N . LEU A 1 121 ? 9.683 -5.455 -5.126 1.00 93.81 121 LEU A N 1
ATOM 891 C CA . LEU A 1 121 ? 9.555 -4.616 -3.938 1.00 93.81 121 LEU A CA 1
ATOM 892 C C . LEU A 1 121 ? 8.323 -4.993 -3.103 1.00 93.81 121 LEU A C 1
ATOM 894 O O . LEU A 1 121 ? 8.440 -5.150 -1.896 1.00 93.81 121 LEU A O 1
ATOM 898 N N . GLY A 1 122 ? 7.163 -5.198 -3.736 1.00 92.44 122 GLY A N 1
ATOM 899 C CA . GLY A 1 122 ? 5.950 -5.621 -3.030 1.00 92.44 122 GLY A CA 1
ATOM 900 C C . GLY A 1 122 ? 6.075 -6.993 -2.356 1.00 92.44 122 GLY A C 1
ATOM 901 O O . GLY A 1 122 ? 5.557 -7.176 -1.256 1.00 92.44 122 GLY A O 1
ATOM 902 N N . TYR A 1 123 ? 6.779 -7.947 -2.977 1.00 92.25 123 TYR A N 1
ATOM 903 C CA . TYR A 1 123 ? 7.073 -9.241 -2.352 1.00 92.25 123 TYR A CA 1
ATOM 904 C C . TYR A 1 123 ? 8.003 -9.094 -1.147 1.00 92.25 123 TYR A C 1
ATOM 906 O O . TYR A 1 123 ? 7.727 -9.692 -0.109 1.00 92.25 123 TYR A O 1
ATOM 914 N N . ASP A 1 124 ? 9.048 -8.274 -1.249 1.00 90.81 124 ASP A N 1
ATOM 915 C CA . ASP A 1 124 ? 9.957 -8.021 -0.127 1.00 90.81 124 ASP A CA 1
ATOM 916 C C . ASP A 1 124 ? 9.231 -7.332 1.035 1.00 90.81 124 ASP A C 1
ATOM 918 O O . ASP A 1 124 ? 9.393 -7.735 2.184 1.00 90.81 124 ASP A O 1
ATOM 922 N N . THR A 1 125 ? 8.373 -6.344 0.752 1.00 89.69 125 THR A N 1
ATOM 923 C CA . THR A 1 125 ? 7.521 -5.688 1.760 1.00 89.69 125 THR A CA 1
ATOM 924 C C . THR A 1 125 ? 6.621 -6.700 2.472 1.00 89.69 125 THR A C 1
ATOM 926 O O . THR A 1 125 ? 6.516 -6.679 3.698 1.00 89.69 125 THR A O 1
ATOM 929 N N . ALA A 1 126 ? 6.014 -7.619 1.715 1.00 88.50 126 ALA A N 1
ATOM 930 C CA . ALA A 1 126 ? 5.150 -8.666 2.248 1.00 88.50 126 ALA A CA 1
ATOM 931 C C . ALA A 1 126 ? 5.891 -9.660 3.149 1.00 88.50 126 ALA A C 1
ATOM 933 O O . ALA A 1 126 ? 5.429 -9.962 4.248 1.00 88.50 126 ALA A O 1
ATOM 934 N N . VAL A 1 127 ? 7.042 -10.158 2.694 1.00 87.50 127 VAL A N 1
ATOM 935 C CA . VAL A 1 127 ? 7.880 -11.093 3.462 1.00 87.50 127 VAL A CA 1
ATOM 936 C C . VAL A 1 127 ? 8.460 -10.416 4.702 1.00 87.50 127 VAL A C 1
ATOM 938 O O . VAL A 1 127 ? 8.574 -11.052 5.745 1.00 87.50 127 VAL A O 1
ATOM 941 N N . GLY A 1 128 ? 8.757 -9.120 4.609 1.00 84.12 128 GLY A N 1
ATOM 942 C CA . GLY A 1 128 ? 9.213 -8.292 5.720 1.00 84.12 128 GLY A CA 1
ATOM 943 C C . GLY A 1 128 ? 8.159 -8.003 6.794 1.00 84.12 128 GLY A C 1
ATOM 944 O O . GLY A 1 128 ? 8.496 -7.375 7.792 1.00 84.12 128 GLY A O 1
ATOM 945 N N . GLY A 1 129 ? 6.904 -8.432 6.610 1.00 84.69 129 GLY A N 1
ATOM 946 C CA . GLY A 1 129 ? 5.834 -8.261 7.599 1.00 84.69 129 GLY A CA 1
ATOM 947 C C . GLY A 1 129 ? 5.108 -6.912 7.549 1.00 84.69 129 GLY A C 1
ATOM 948 O O . GLY A 1 129 ? 4.407 -6.571 8.496 1.00 84.69 129 GLY A O 1
ATOM 949 N N . TYR A 1 130 ? 5.242 -6.150 6.459 1.00 83.62 130 TYR A N 1
ATOM 950 C CA . TYR A 1 130 ? 4.622 -4.827 6.296 1.00 83.62 130 TYR A CA 1
ATOM 951 C C . TYR A 1 130 ? 3.332 -4.871 5.445 1.00 83.62 130 TYR A C 1
ATOM 953 O O . TYR A 1 130 ? 3.167 -4.070 4.523 1.00 83.62 130 TYR A O 1
ATOM 961 N N . LEU A 1 131 ? 2.433 -5.828 5.718 1.00 64.00 131 LEU A N 1
ATOM 962 C CA . LEU A 1 131 ? 1.126 -5.991 5.048 1.00 64.00 131 LEU A CA 1
ATOM 963 C C . LEU A 1 131 ? -0.058 -5.812 5.999 1.00 64.00 131 LEU A C 1
ATOM 965 O O . LEU A 1 131 ? 0.041 -6.286 7.150 1.00 64.00 131 LEU A O 1
#

InterPro domains:
  IPR001764 Glycoside hydrolase, family 3, N-terminal [PR00133] (71-87)
  IPR001764 Glycoside hydrolase, family 3, N-terminal [PR00133] (99-118)
  IPR017853 Glycoside hydrolase superfamily [SSF51445] (33-127)
  IPR036962 Glycoside hydrolase, family 3, N-terminal domain superfamily [G3DSA:3.20.20.300] (10-130)
  IPR050288 Cellulose-degrading glycosyl hydrolase 3 [PTHR42715] (15-126)

Sequence (131 aa):
MNKRKMIGAHSALALLALAVSQVHAADPTVQQGREDRAEKAAQKTLAKMTMEEKLAYIGGTGGWDVKPLTNYGVPQIHGADGGVGVRYTSEGNDQGVVYPSGPNLAATFNPRRAIDLGRALGYDTAVGGYL

Secondary structure (DSSP, 8-state):
-----PPPHHHHHHHHHHHHHHHTS--HHHHHHHHHHHHHHHHHHHTT--HHHHHHHSS-SSSSEE--BGGGTBPPEE----BTB----SSSPPPPPPPPPHHHHHTTT-HHHHHHHHHHHHHHHHHTT--

pLDDT: mean 85.96, std 12.44, range [42.5, 98.06]

Foldseek 3Di:
DDDDDDQDPVNVVVVVVVVVVVVPDDDVVVVVVVVVVVVVLVCVLVVPDDPVRVVVQPDAPDDFWTPAPVVSPRHIAGHADDDQWGPDPPPPDDDIDGHDDPVVQVVVVDVVSVVVSVVRRVVRCVVRPRD

Organism: Pseudomonas savastanoi (NCBI:txid29438)